Protein AF-A0A848WAW2-F1 (afdb_monomer_lite)

Structure (mmCIF, N/CA/C/O backbone):
data_AF-A0A848WAW2-F1
#
_entry.id   AF-A0A848WAW2-F1
#
loop_
_atom_site.group_PDB
_atom_site.id
_atom_site.type_symbol
_atom_site.label_atom_id
_atom_site.label_alt_id
_atom_site.label_comp_id
_atom_site.label_asym_id
_atom_site.label_entity_id
_atom_site.label_seq_id
_atom_site.pdbx_PDB_ins_code
_atom_site.Cartn_x
_atom_site.Cartn_y
_atom_site.Cartn_z
_atom_site.occupancy
_atom_site.B_iso_or_equiv
_atom_site.auth_seq_id
_atom_site.auth_comp_id
_atom_site.auth_asym_id
_atom_site.auth_atom_id
_atom_site.pdbx_PDB_model_num
ATOM 1 N N . MET A 1 1 ? -0.148 5.243 9.794 1.00 75.06 1 MET A N 1
ATOM 2 C CA . MET A 1 1 ? -0.773 6.116 8.765 1.00 75.06 1 MET A CA 1
ATOM 3 C C . MET A 1 1 ? -2.213 5.663 8.576 1.00 75.06 1 MET A C 1
ATOM 5 O O . MET A 1 1 ? -2.426 4.457 8.576 1.00 75.06 1 MET A O 1
ATOM 9 N N . ALA A 1 2 ? -3.175 6.587 8.476 1.00 82.81 2 ALA A N 1
ATOM 10 C CA . ALA A 1 2 ? -4.575 6.247 8.196 1.00 82.81 2 ALA A CA 1
ATOM 11 C C . ALA A 1 2 ? -4.762 5.868 6.711 1.00 82.81 2 ALA A C 1
ATOM 13 O O . ALA A 1 2 ? -3.975 6.328 5.884 1.00 82.81 2 ALA A O 1
ATOM 14 N N . PRO A 1 3 ? -5.796 5.094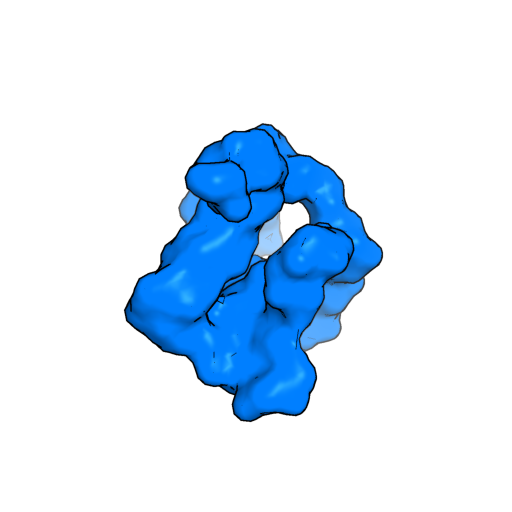 6.337 1.00 83.75 3 PRO A N 1
ATOM 15 C CA . PRO A 1 3 ? -5.956 4.609 4.966 1.00 83.75 3 PRO A CA 1
ATOM 16 C C . PRO A 1 3 ? -6.123 5.737 3.943 1.00 83.75 3 PRO A C 1
ATOM 18 O O . PRO A 1 3 ? -5.516 5.696 2.880 1.00 83.75 3 PRO A O 1
ATOM 21 N N . SER A 1 4 ? -6.879 6.785 4.284 1.00 85.75 4 SER A N 1
ATOM 22 C CA . SER A 1 4 ? -7.073 7.947 3.405 1.00 85.75 4 SER A CA 1
ATOM 23 C C . SER A 1 4 ? -5.765 8.679 3.104 1.00 85.75 4 SER A C 1
ATOM 25 O O . SER A 1 4 ? -5.530 9.066 1.968 1.00 85.75 4 SER A O 1
ATOM 27 N N . ALA A 1 5 ? -4.873 8.794 4.091 1.00 87.81 5 ALA A N 1
ATOM 28 C CA . ALA A 1 5 ? -3.568 9.425 3.905 1.00 87.81 5 ALA A CA 1
ATOM 29 C C . ALA A 1 5 ? -2.646 8.609 2.978 1.00 87.81 5 ALA A C 1
ATOM 31 O O . ALA A 1 5 ? -1.778 9.179 2.319 1.00 87.81 5 ALA A O 1
ATOM 32 N N . VAL A 1 6 ? -2.827 7.283 2.909 1.00 88.88 6 VAL A N 1
ATOM 33 C CA . VAL A 1 6 ? -2.128 6.442 1.924 1.00 88.88 6 VAL A CA 1
ATOM 34 C C . VAL A 1 6 ? -2.625 6.766 0.523 1.00 88.88 6 VAL A C 1
ATOM 36 O O . VAL A 1 6 ? -1.809 6.992 -0.365 1.00 88.88 6 VAL A O 1
ATOM 39 N N . ASP A 1 7 ? -3.942 6.820 0.329 1.00 89.25 7 ASP A N 1
ATOM 40 C CA . ASP A 1 7 ? -4.535 7.054 -0.991 1.00 89.25 7 ASP A CA 1
ATOM 41 C C . ASP A 1 7 ? -4.260 8.476 -1.500 1.00 89.25 7 ASP A C 1
ATOM 43 O O . ASP A 1 7 ? -3.972 8.677 -2.675 1.00 89.25 7 ASP A O 1
ATOM 47 N N . GLU A 1 8 ? -4.265 9.480 -0.620 1.00 89.81 8 GLU A N 1
ATOM 48 C CA . GLU A 1 8 ? -3.841 10.844 -0.968 1.00 89.81 8 GLU A CA 1
ATOM 49 C C . GLU A 1 8 ? -2.389 10.884 -1.460 1.00 89.81 8 GLU A C 1
ATOM 51 O O . GLU A 1 8 ? -2.028 11.711 -2.298 1.00 89.81 8 GLU A O 1
ATOM 56 N N . ARG A 1 9 ? -1.543 9.985 -0.942 1.00 90.00 9 ARG A N 1
ATOM 57 C CA . ARG A 1 9 ? -0.121 9.929 -1.277 1.00 90.00 9 ARG A CA 1
ATOM 58 C C . ARG A 1 9 ? 0.176 9.087 -2.515 1.00 90.00 9 ARG A C 1
ATOM 60 O O . ARG A 1 9 ? 1.064 9.459 -3.277 1.00 90.00 9 ARG A O 1
ATOM 67 N N . LEU A 1 10 ? -0.495 7.949 -2.667 1.00 90.31 10 LEU A N 1
ATOM 68 C CA . LEU A 1 10 ? -0.229 6.941 -3.701 1.00 90.31 10 LEU A CA 1
ATOM 69 C C . LEU A 1 10 ? -1.230 6.981 -4.863 1.00 90.31 10 LEU A C 1
ATOM 71 O O . LEU A 1 10 ? -1.049 6.263 -5.843 1.00 90.31 10 LEU A O 1
ATOM 75 N N . GLY A 1 11 ? -2.280 7.795 -4.755 1.00 90.00 11 GLY A N 1
ATOM 76 C CA . GLY A 1 11 ? -3.450 7.723 -5.620 1.00 90.00 11 GLY A CA 1
ATOM 77 C C . GLY A 1 11 ? -4.446 6.658 -5.154 1.00 90.00 11 GLY A C 1
ATOM 78 O O . GLY A 1 11 ? -4.306 6.051 -4.093 1.00 90.00 11 GLY A O 1
ATOM 79 N N . ALA A 1 12 ? -5.482 6.422 -5.957 1.00 91.31 12 ALA A N 1
ATOM 80 C CA . ALA A 1 12 ? -6.450 5.370 -5.667 1.00 91.31 12 ALA A CA 1
ATOM 81 C C . ALA A 1 12 ? -5.816 3.975 -5.849 1.00 91.31 12 ALA A C 1
ATOM 83 O O . ALA A 1 12 ? -5.070 3.774 -6.810 1.00 91.31 12 ALA A O 1
ATOM 84 N N . PRO A 1 13 ? -6.122 2.998 -4.977 1.00 94.81 13 PRO A N 1
ATOM 85 C CA . PRO A 1 13 ? -5.655 1.631 -5.165 1.00 94.81 13 PRO A CA 1
ATOM 86 C C . PRO A 1 13 ? -6.309 0.990 -6.394 1.00 94.81 13 PRO A C 1
ATOM 88 O O . PRO A 1 13 ? -7.506 1.152 -6.633 1.00 94.81 13 PRO A O 1
ATOM 91 N N . ASP A 1 14 ? -5.543 0.184 -7.126 1.00 95.12 14 ASP A N 1
ATOM 92 C CA . ASP A 1 14 ? -6.052 -0.662 -8.210 1.00 95.12 14 ASP A CA 1
ATOM 93 C C . ASP A 1 14 ? -6.982 -1.760 -7.698 1.00 95.12 14 ASP A C 1
ATOM 95 O O . ASP A 1 14 ? -7.917 -2.180 -8.381 1.00 95.12 14 ASP A O 1
ATOM 99 N N . LEU A 1 15 ? -6.668 -2.286 -6.513 1.00 95.75 15 LEU A N 1
ATOM 100 C CA . LEU A 1 15 ? -7.409 -3.368 -5.889 1.00 95.75 15 LEU A CA 1
ATOM 101 C C . LEU A 1 15 ? -7.377 -3.219 -4.373 1.00 95.75 15 LEU A C 1
ATOM 103 O O . LEU A 1 15 ? -6.327 -2.979 -3.778 1.00 95.75 15 LEU A O 1
ATOM 107 N N . VAL A 1 16 ? -8.529 -3.452 -3.754 1.00 95.38 16 VAL A N 1
ATOM 108 C CA . VAL A 1 16 ? -8.671 -3.591 -2.306 1.00 95.38 16 VAL A CA 1
ATOM 109 C C . VAL A 1 16 ? -9.164 -5.002 -2.015 1.00 95.38 16 VAL A C 1
ATOM 111 O O . VAL A 1 16 ? -10.188 -5.430 -2.546 1.00 95.38 16 VAL A O 1
ATOM 114 N N . ARG A 1 17 ? -8.430 -5.737 -1.178 1.00 94.62 17 ARG A N 1
ATOM 115 C CA . ARG A 1 17 ? -8.775 -7.091 -0.734 1.00 94.62 17 ARG A CA 1
ATOM 116 C C . ARG A 1 17 ? -8.915 -7.121 0.780 1.00 94.62 17 ARG A C 1
ATOM 118 O O . ARG A 1 17 ? -8.078 -6.569 1.484 1.00 94.62 17 ARG A O 1
ATOM 125 N N . LEU A 1 18 ? -9.928 -7.819 1.278 1.00 91.81 18 LEU A N 1
ATOM 126 C CA . LEU A 1 18 ? -10.052 -8.147 2.697 1.00 91.81 18 LEU A CA 1
ATOM 127 C C . LEU A 1 18 ? -9.541 -9.570 2.936 1.00 91.81 18 LEU A C 1
ATOM 129 O O . LEU A 1 18 ? -9.878 -10.482 2.182 1.00 91.81 18 LEU A O 1
ATOM 133 N N . ASP A 1 19 ? -8.712 -9.744 3.960 1.00 86.25 19 ASP A N 1
ATOM 134 C CA . ASP A 1 19 ? -8.090 -11.012 4.337 1.00 86.25 19 ASP A CA 1
ATOM 135 C C . ASP A 1 19 ? -8.108 -11.153 5.866 1.00 86.25 19 ASP A C 1
ATOM 137 O O . ASP A 1 19 ? -7.215 -10.696 6.584 1.00 86.25 19 ASP A O 1
ATOM 141 N N . GLY A 1 20 ? -9.216 -11.693 6.381 1.00 85.62 20 GLY A N 1
ATOM 142 C CA . GLY A 1 20 ? -9.499 -11.708 7.815 1.00 85.62 20 GLY A CA 1
ATOM 143 C C . GLY A 1 20 ? -9.534 -10.283 8.397 1.00 85.62 20 GLY A C 1
ATOM 144 O O . GLY A 1 20 ? -10.318 -9.462 7.917 1.00 85.62 20 GLY A O 1
ATOM 145 N N . PRO A 1 21 ? -8.719 -9.965 9.424 1.00 84.69 21 PRO A N 1
ATOM 146 C CA . PRO A 1 21 ? -8.650 -8.619 9.999 1.00 84.69 21 PRO A CA 1
ATOM 147 C C . PRO A 1 21 ? -7.840 -7.630 9.145 1.00 84.69 21 PRO A C 1
ATOM 149 O O . PRO A 1 21 ? -7.809 -6.440 9.466 1.00 84.69 21 PRO A O 1
ATOM 152 N N . ALA A 1 22 ? -7.167 -8.108 8.094 1.00 87.88 22 ALA A N 1
ATOM 153 C CA . ALA A 1 22 ? -6.346 -7.283 7.227 1.00 87.88 22 ALA A CA 1
ATOM 154 C C . ALA A 1 22 ? -7.159 -6.737 6.048 1.00 87.88 22 ALA A C 1
ATOM 156 O O . ALA A 1 22 ? -7.949 -7.440 5.417 1.00 87.88 22 ALA A O 1
ATOM 157 N N . GLU A 1 23 ? -6.904 -5.486 5.695 1.00 93.06 23 GLU A N 1
ATOM 158 C CA . GLU A 1 23 ? -7.185 -4.938 4.376 1.00 93.06 23 GLU A CA 1
ATOM 159 C C . GLU A 1 23 ? -5.861 -4.783 3.634 1.00 93.06 23 GLU A C 1
ATOM 161 O O . GLU A 1 23 ? -4.905 -4.225 4.161 1.00 93.06 23 GLU A O 1
ATOM 166 N N . ILE A 1 24 ? -5.795 -5.284 2.409 1.00 95.25 24 ILE A N 1
ATOM 167 C CA . ILE A 1 24 ? -4.618 -5.197 1.553 1.00 95.25 24 ILE A CA 1
ATOM 168 C C . ILE A 1 24 ? -4.997 -4.338 0.357 1.00 95.25 24 ILE A C 1
ATOM 170 O O . ILE A 1 24 ? -5.919 -4.673 -0.391 1.00 95.25 24 ILE A O 1
ATOM 174 N N . ARG A 1 25 ? -4.279 -3.236 0.170 1.00 96.50 25 ARG A N 1
ATOM 175 C CA . ARG A 1 25 ? -4.431 -2.339 -0.977 1.00 96.50 25 ARG A CA 1
ATOM 176 C C . ARG A 1 25 ? -3.259 -2.514 -1.920 1.00 96.50 25 ARG A C 1
ATOM 178 O O . ARG A 1 25 ? -2.113 -2.555 -1.476 1.00 96.50 25 ARG A O 1
ATOM 185 N N . LEU A 1 26 ? -3.549 -2.652 -3.205 1.00 95.94 26 LEU A N 1
ATOM 186 C CA . LEU A 1 26 ? -2.551 -2.858 -4.242 1.00 95.94 26 LEU A CA 1
ATOM 187 C C . LEU A 1 26 ? -2.518 -1.629 -5.142 1.00 95.94 26 LEU A C 1
ATOM 189 O O . LEU A 1 26 ? -3.558 -1.197 -5.632 1.00 95.94 26 LEU A O 1
ATOM 193 N N . TYR A 1 27 ? -1.315 -1.121 -5.379 1.00 95.31 27 TYR A N 1
ATOM 194 C CA . TYR A 1 27 ? -1.036 0.009 -6.255 1.00 95.31 27 TYR A CA 1
ATOM 195 C C . TYR A 1 27 ? -0.045 -0.469 -7.311 1.00 95.31 27 TYR A C 1
ATOM 197 O O . TYR A 1 27 ? 1.071 -0.887 -6.989 1.00 95.31 27 TYR A O 1
ATOM 205 N N . ARG A 1 28 ? -0.459 -0.485 -8.571 1.00 92.19 28 ARG A N 1
ATOM 206 C CA . ARG A 1 28 ? 0.349 -0.930 -9.703 1.00 92.19 28 ARG A CA 1
ATOM 207 C C . ARG A 1 28 ? 0.901 0.284 -10.418 1.00 92.19 28 ARG A C 1
ATOM 209 O O . ARG A 1 28 ? 0.183 1.234 -10.705 1.00 92.19 28 ARG A O 1
ATOM 216 N N . ASN A 1 29 ? 2.174 0.211 -10.769 1.00 82.50 29 ASN A N 1
ATOM 217 C CA . ASN A 1 29 ? 2.782 1.177 -11.666 1.00 82.50 29 ASN A CA 1
ATOM 218 C C . ASN A 1 29 ? 3.098 0.482 -13.002 1.00 82.50 29 ASN A C 1
ATOM 220 O O . ASN A 1 29 ? 3.732 -0.576 -13.034 1.00 82.50 29 ASN A O 1
ATOM 224 N N . ALA A 1 30 ? 2.627 1.073 -14.103 1.00 76.50 30 ALA A N 1
ATOM 225 C CA . ALA A 1 30 ? 2.787 0.511 -15.444 1.00 76.50 30 ALA A CA 1
ATOM 226 C C . ALA A 1 30 ? 4.235 0.593 -15.965 1.00 76.50 30 ALA A C 1
ATOM 228 O O . ALA A 1 30 ? 4.639 -0.248 -16.761 1.00 76.50 30 ALA A O 1
ATOM 229 N N . GLU A 1 31 ? 5.020 1.567 -15.502 1.00 78.75 31 GLU A N 1
ATOM 230 C CA . GLU A 1 31 ? 6.388 1.837 -15.966 1.00 78.75 31 GLU A CA 1
ATOM 231 C C . GLU A 1 31 ? 7.408 0.878 -15.344 1.00 78.75 31 GLU A C 1
ATOM 233 O O . GLU A 1 31 ? 8.324 0.402 -16.007 1.00 78.75 31 GLU A O 1
ATOM 238 N N . THR A 1 32 ? 7.235 0.555 -14.064 1.00 80.56 32 THR A N 1
ATOM 239 C CA . THR A 1 32 ? 8.177 -0.279 -13.298 1.00 80.56 32 THR A CA 1
ATOM 240 C C . THR A 1 32 ? 7.759 -1.745 -13.206 1.00 80.56 32 THR A C 1
ATOM 242 O O . THR A 1 32 ? 8.507 -2.560 -12.660 1.00 80.56 32 THR A O 1
ATOM 245 N N . ALA A 1 33 ? 6.572 -2.093 -13.723 1.00 86.38 33 ALA A N 1
ATOM 246 C CA . ALA A 1 33 ? 5.978 -3.432 -13.648 1.00 86.38 33 ALA A CA 1
ATOM 247 C C . ALA A 1 33 ? 6.002 -4.033 -12.226 1.00 86.38 33 ALA A C 1
ATOM 249 O O . ALA A 1 33 ? 6.078 -5.253 -12.041 1.00 86.38 33 ALA A O 1
ATOM 250 N N . CYS A 1 34 ? 5.959 -3.170 -11.208 1.00 94.06 34 CYS A N 1
ATOM 251 C CA . CYS A 1 34 ? 5.890 -3.559 -9.811 1.00 94.06 34 CYS A CA 1
ATOM 252 C C . CYS A 1 34 ? 4.494 -3.266 -9.252 1.00 94.06 34 CYS A C 1
ATOM 254 O O . CYS A 1 34 ? 3.786 -2.358 -9.692 1.00 94.06 34 CYS A O 1
ATOM 256 N N . THR A 1 35 ? 4.095 -4.056 -8.263 1.00 95.94 35 THR A N 1
ATOM 257 C CA . THR A 1 35 ? 2.895 -3.823 -7.460 1.00 95.94 35 THR A CA 1
ATOM 258 C C . THR A 1 35 ? 3.321 -3.545 -6.030 1.00 95.94 35 THR A C 1
ATOM 260 O O . THR A 1 35 ? 4.036 -4.350 -5.430 1.00 95.94 35 THR A O 1
ATOM 263 N N . PHE A 1 36 ? 2.887 -2.413 -5.492 1.00 96.50 36 PHE A N 1
ATOM 264 C CA . PHE A 1 36 ? 3.088 -2.029 -4.106 1.00 96.50 36 PHE A CA 1
ATOM 265 C C . PHE A 1 36 ? 1.866 -2.444 -3.288 1.00 96.50 36 PHE A C 1
ATOM 267 O O . PHE A 1 36 ? 0.734 -2.090 -3.611 1.00 96.50 36 PHE A O 1
ATOM 274 N N . HIS A 1 37 ? 2.092 -3.236 -2.250 1.00 96.56 37 HIS A N 1
ATOM 275 C CA . HIS A 1 37 ? 1.075 -3.726 -1.336 1.00 96.56 37 HIS A CA 1
ATOM 276 C C . HIS A 1 37 ? 1.151 -2.941 -0.035 1.00 96.56 37 HIS A C 1
ATOM 278 O O . HIS A 1 37 ? 2.210 -2.869 0.591 1.00 96.56 37 HIS A O 1
ATOM 284 N N . VAL A 1 38 ? 0.014 -2.415 0.395 1.00 95.94 38 VAL A N 1
ATOM 285 C CA . VAL A 1 38 ? -0.149 -1.768 1.692 1.00 95.94 38 VAL A CA 1
ATOM 286 C C . VAL A 1 38 ? -1.066 -2.639 2.532 1.00 95.94 38 VAL A C 1
ATOM 288 O O . VAL A 1 38 ? -2.198 -2.909 2.134 1.00 95.94 38 VAL A O 1
ATOM 291 N N . PHE A 1 39 ? -0.571 -3.084 3.682 1.00 94.81 39 PHE A N 1
ATOM 292 C CA . PHE A 1 39 ? -1.315 -3.916 4.618 1.00 94.81 39 PHE A CA 1
ATOM 293 C C . PHE A 1 39 ? -1.817 -3.047 5.761 1.00 94.81 39 PHE A C 1
ATOM 295 O O . PHE A 1 39 ? -1.027 -2.428 6.481 1.00 94.81 39 PHE A O 1
ATOM 302 N N . LEU A 1 40 ? -3.134 -3.009 5.916 1.00 93.00 40 LEU A N 1
ATOM 303 C CA . LEU A 1 40 ? -3.819 -2.246 6.940 1.00 93.00 40 LEU A CA 1
ATOM 304 C C . LEU A 1 40 ? -4.530 -3.187 7.904 1.00 93.00 40 LEU A C 1
ATOM 306 O O . LEU A 1 40 ? -5.230 -4.101 7.471 1.00 93.00 40 LEU A O 1
ATOM 310 N N . TYR A 1 41 ? -4.396 -2.935 9.199 1.00 90.88 41 TYR A N 1
ATOM 311 C CA . TYR A 1 41 ? -5.062 -3.706 10.246 1.00 90.88 41 TYR A CA 1
ATOM 312 C C . TYR A 1 41 ? -5.901 -2.786 11.121 1.00 90.88 41 TYR A C 1
ATOM 314 O O . TYR A 1 41 ? -5.646 -1.586 11.199 1.00 90.88 41 TYR A O 1
ATOM 322 N N . ILE A 1 42 ? -6.936 -3.345 11.747 1.00 85.12 42 ILE A N 1
ATOM 323 C CA . ILE A 1 42 ? -7.723 -2.620 12.746 1.00 85.12 42 ILE A CA 1
ATOM 324 C C . ILE A 1 42 ? -6.837 -2.356 13.963 1.00 85.12 42 ILE A C 1
ATOM 326 O O . ILE A 1 42 ? -6.199 -3.271 14.484 1.00 85.12 42 ILE A O 1
ATOM 330 N N . ASP A 1 43 ? -6.841 -1.113 14.429 1.00 80.38 43 ASP A N 1
ATOM 331 C CA . ASP A 1 43 ? -6.143 -0.710 15.639 1.00 80.38 43 ASP A CA 1
ATOM 332 C C . ASP A 1 43 ? -6.842 -1.338 16.857 1.00 80.38 43 ASP A C 1
ATOM 334 O O . ASP A 1 43 ? -8.028 -1.094 17.107 1.00 80.38 43 ASP A O 1
ATOM 338 N N . ASN A 1 44 ? -6.116 -2.138 17.643 1.00 68.62 44 ASN A N 1
ATOM 339 C CA . ASN A 1 44 ? -6.653 -2.985 18.726 1.00 68.62 44 ASN A CA 1
ATOM 340 C C . ASN A 1 44 ? -7.303 -2.224 19.912 1.00 68.62 44 ASN A C 1
ATOM 342 O O . ASN A 1 44 ? -7.644 -2.834 20.923 1.00 68.62 44 ASN A O 1
ATOM 346 N N . GLY A 1 45 ? -7.497 -0.906 19.810 1.00 61.81 45 GLY A N 1
ATOM 347 C CA . GLY A 1 45 ? -8.182 -0.072 20.806 1.00 61.81 45 GLY A CA 1
ATOM 348 C C . GLY A 1 45 ? -9.449 0.627 20.306 1.00 61.81 45 GLY A C 1
ATOM 349 O O . GLY A 1 45 ? -10.243 1.094 21.119 1.00 61.81 45 GLY A O 1
ATOM 350 N N . THR A 1 46 ? -9.676 0.699 18.990 1.00 61.84 46 THR A N 1
ATOM 351 C CA . THR A 1 46 ? -10.870 1.331 18.410 1.00 61.84 46 THR A CA 1
ATOM 352 C C . THR A 1 46 ? -11.294 0.543 17.177 1.00 61.84 46 THR A C 1
ATOM 354 O O . THR A 1 46 ? -10.625 0.574 16.152 1.00 61.84 46 THR A O 1
ATOM 357 N N . ALA A 1 47 ? -12.428 -0.159 17.256 1.00 59.97 47 ALA A N 1
ATOM 358 C CA . ALA A 1 47 ? -12.919 -1.076 16.217 1.00 59.97 47 ALA A CA 1
ATOM 359 C C . ALA A 1 47 ? -13.193 -0.436 14.833 1.00 59.97 47 ALA A C 1
ATOM 361 O O . ALA A 1 47 ? -13.720 -1.100 13.945 1.00 59.97 47 ALA A O 1
ATOM 362 N N . GLN A 1 48 ? -12.880 0.847 14.641 1.00 67.88 48 GLN A N 1
ATOM 363 C CA . GLN A 1 48 ? -13.166 1.597 13.420 1.00 67.88 48 GLN A CA 1
ATOM 364 C C . GLN A 1 48 ? -11.943 2.246 12.772 1.00 67.88 48 GLN A C 1
ATOM 366 O O . GLN A 1 48 ? -12.060 2.744 11.654 1.00 67.88 48 GLN A O 1
ATOM 371 N N . THR A 1 49 ? -10.774 2.223 13.413 1.00 79.19 49 THR A N 1
ATOM 372 C CA . THR A 1 49 ? -9.581 2.861 12.846 1.00 79.19 49 THR A CA 1
ATOM 373 C C . THR A 1 49 ? -8.660 1.789 12.287 1.00 79.19 49 THR A C 1
ATOM 375 O O . THR A 1 49 ? -8.35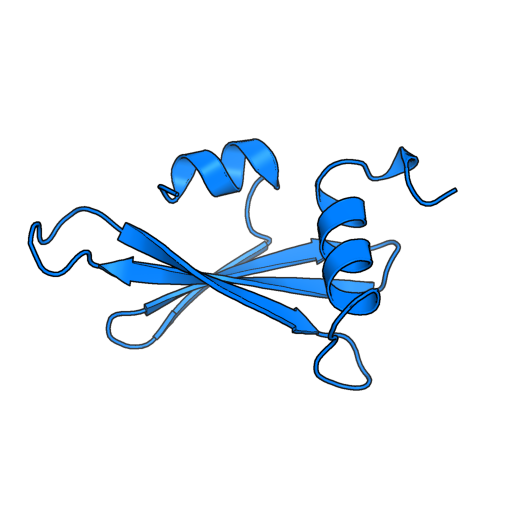6 0.821 12.976 1.00 79.19 49 THR A O 1
ATOM 378 N N . LYS A 1 50 ? -8.240 1.935 11.026 1.00 85.81 50 LYS A N 1
ATOM 379 C CA . LYS A 1 50 ? -7.210 1.080 10.427 1.00 85.81 50 LYS A CA 1
ATOM 380 C C . LYS A 1 50 ? -5.883 1.829 10.376 1.00 85.81 50 LYS A C 1
ATOM 382 O O . LYS A 1 50 ? -5.859 3.003 10.007 1.00 85.81 50 LYS A O 1
ATOM 387 N N . SER A 1 51 ? -4.792 1.150 10.689 1.00 88.44 51 SER A N 1
ATOM 388 C CA . SER A 1 51 ? -3.425 1.650 10.552 1.00 88.44 51 SER A CA 1
ATOM 389 C C . SER A 1 51 ? -2.688 0.841 9.496 1.00 88.44 51 SER A C 1
ATOM 391 O O . SER A 1 51 ? -2.913 -0.357 9.335 1.00 88.44 51 SER A O 1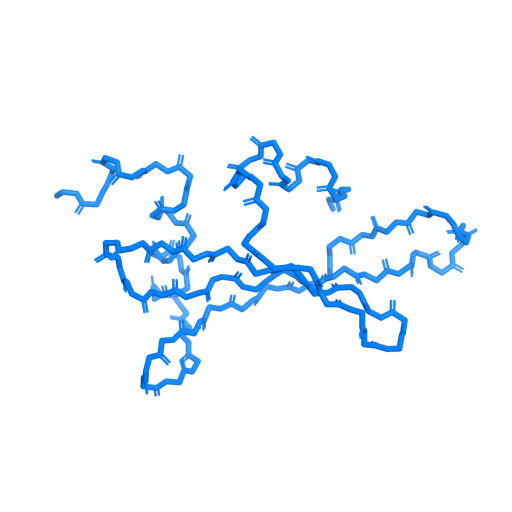
ATOM 393 N N . VAL A 1 52 ? -1.801 1.499 8.751 1.00 91.00 52 VAL A N 1
ATOM 394 C CA . VAL A 1 52 ? -0.809 0.778 7.950 1.00 91.00 52 VAL A CA 1
ATOM 395 C C . VAL A 1 52 ? 0.215 0.127 8.870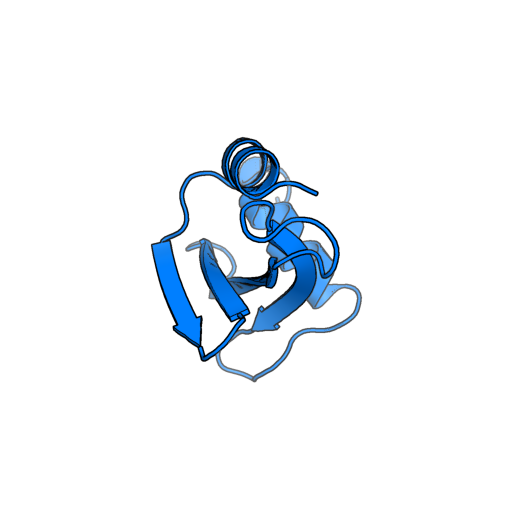 1.00 91.00 52 VAL A C 1
ATOM 397 O O . VAL A 1 52 ? 0.914 0.840 9.589 1.00 91.00 52 VAL A O 1
ATOM 400 N N . GLU A 1 53 ? 0.339 -1.192 8.770 1.00 91.06 53 GLU A N 1
ATOM 401 C CA . GLU A 1 53 ? 1.290 -1.990 9.550 1.00 91.06 53 GLU A CA 1
ATOM 402 C C . GLU A 1 53 ? 2.499 -2.421 8.721 1.00 91.06 53 GLU A C 1
ATOM 404 O O . GLU A 1 53 ? 3.612 -2.519 9.234 1.00 91.06 53 GLU A O 1
ATOM 409 N N . HIS A 1 54 ? 2.299 -2.694 7.427 1.00 91.69 54 HIS A N 1
ATOM 410 C CA . HIS A 1 54 ? 3.338 -3.295 6.595 1.00 91.69 54 HIS A CA 1
ATOM 411 C C . HIS A 1 54 ? 3.235 -2.882 5.128 1.00 91.69 54 HIS A C 1
ATOM 413 O O . HIS A 1 54 ? 2.150 -2.605 4.610 1.00 91.69 54 HIS A O 1
ATOM 419 N N . TYR A 1 55 ? 4.386 -2.887 4.456 1.00 94.50 55 TYR A N 1
ATOM 420 C CA . TYR A 1 55 ? 4.518 -2.617 3.030 1.00 94.50 55 TYR A CA 1
ATOM 421 C C . TYR A 1 55 ? 5.284 -3.743 2.341 1.00 94.50 55 TYR A C 1
ATOM 423 O O . TYR A 1 55 ? 6.322 -4.200 2.825 1.00 94.50 55 TYR A O 1
ATOM 431 N N . GLU A 1 56 ? 4.830 -4.131 1.154 1.00 96.00 56 GLU A N 1
ATOM 432 C CA . GLU A 1 56 ? 5.606 -4.975 0.246 1.00 96.00 56 GLU A CA 1
ATOM 433 C C . GLU A 1 56 ? 5.628 -4.381 -1.153 1.00 96.00 56 GLU A C 1
ATOM 435 O O . GLU A 1 56 ? 4.716 -3.675 -1.561 1.00 96.00 56 GLU A O 1
ATOM 440 N N . ALA A 1 57 ? 6.649 -4.735 -1.923 1.00 96.44 57 ALA A N 1
ATOM 441 C CA . ALA A 1 57 ? 6.633 -4.570 -3.363 1.00 96.44 57 ALA A CA 1
ATOM 442 C C . ALA A 1 57 ? 6.923 -5.916 -4.009 1.00 96.44 57 ALA A C 1
ATOM 444 O O . ALA A 1 57 ? 7.742 -6.693 -3.508 1.00 96.44 57 ALA A O 1
ATOM 445 N N . ARG A 1 58 ? 6.245 -6.202 -5.116 1.00 96.19 58 ARG A N 1
ATOM 446 C CA . ARG A 1 58 ? 6.436 -7.434 -5.879 1.00 96.19 58 ARG A CA 1
ATOM 447 C C . ARG A 1 58 ? 6.491 -7.151 -7.369 1.00 96.19 58 ARG A C 1
ATOM 449 O O . ARG A 1 58 ? 5.845 -6.226 -7.848 1.00 96.19 58 ARG A O 1
ATOM 456 N N . ASN A 1 59 ? 7.236 -7.973 -8.092 1.00 94.31 59 ASN A N 1
ATOM 457 C CA . ASN A 1 59 ? 7.199 -8.046 -9.549 1.00 94.31 59 ASN A CA 1
ATOM 458 C C . ASN A 1 59 ? 7.132 -9.519 -9.994 1.00 94.31 59 ASN A C 1
ATOM 460 O O . ASN A 1 59 ? 6.972 -10.422 -9.170 1.00 94.31 59 ASN A O 1
ATOM 464 N N . GLN A 1 60 ? 7.280 -9.771 -11.295 1.00 92.81 60 GLN A N 1
ATOM 465 C CA . GLN A 1 60 ? 7.268 -11.123 -11.871 1.00 92.81 60 GLN A CA 1
ATOM 466 C C . GLN A 1 60 ? 8.339 -12.074 -11.301 1.00 92.81 60 GLN A C 1
ATOM 468 O O . GLN A 1 60 ? 8.171 -13.287 -11.365 1.00 92.81 60 GLN A O 1
ATOM 473 N N . ASN A 1 61 ? 9.412 -11.536 -10.710 1.00 93.88 61 ASN A N 1
ATOM 474 C CA . ASN A 1 61 ? 10.500 -12.309 -10.109 1.00 93.88 61 ASN A CA 1
ATOM 475 C C . ASN A 1 61 ? 10.302 -12.545 -8.599 1.00 93.88 61 ASN A C 1
ATOM 477 O O . ASN A 1 61 ? 11.131 -13.201 -7.972 1.00 93.88 61 ASN A O 1
ATOM 481 N N . GLY A 1 62 ? 9.225 -12.021 -8.004 1.00 95.12 62 GLY A N 1
ATOM 482 C CA . GLY A 1 62 ? 8.893 -12.209 -6.593 1.00 95.12 62 GLY A CA 1
ATOM 483 C C . GLY A 1 62 ? 8.939 -10.921 -5.772 1.00 95.12 62 GLY A C 1
ATOM 484 O O . GLY A 1 62 ? 8.606 -9.837 -6.254 1.00 95.12 62 GLY A O 1
ATOM 485 N N . ARG A 1 63 ? 9.273 -11.058 -4.483 1.00 96.75 63 ARG A N 1
ATOM 486 C CA . ARG A 1 63 ? 9.324 -9.944 -3.527 1.00 96.75 63 ARG A CA 1
ATOM 487 C C . ARG A 1 63 ? 10.550 -9.071 -3.785 1.00 96.75 63 ARG A C 1
ATOM 489 O O . ARG A 1 63 ? 11.654 -9.575 -3.954 1.00 96.75 63 ARG A O 1
ATOM 496 N N . LEU A 1 64 ? 10.339 -7.760 -3.769 1.00 95.69 64 LEU A N 1
ATOM 497 C CA . LEU A 1 64 ? 11.384 -6.750 -3.839 1.00 95.69 64 LEU A CA 1
ATOM 498 C C . LEU A 1 64 ? 11.747 -6.272 -2.435 1.00 95.69 64 LEU A C 1
ATOM 500 O O . LEU A 1 64 ? 10.877 -6.056 -1.589 1.00 95.69 64 LEU A O 1
ATOM 504 N N . GLU A 1 65 ? 13.039 -6.055 -2.215 1.00 95.19 65 GLU A N 1
ATOM 505 C CA . GLU A 1 65 ? 13.594 -5.581 -0.948 1.00 95.19 65 GLU A CA 1
ATOM 506 C C . GLU A 1 65 ? 14.590 -4.439 -1.187 1.00 95.19 65 GLU A C 1
ATOM 508 O O . GLU A 1 65 ? 14.996 -4.169 -2.323 1.00 95.19 65 GLU A O 1
ATOM 513 N N . GLY A 1 66 ? 14.952 -3.727 -0.116 1.00 94.25 66 GLY A N 1
ATOM 514 C CA . GLY A 1 66 ? 15.912 -2.624 -0.160 1.00 94.25 66 GLY A CA 1
ATOM 515 C C . GLY A 1 66 ? 15.580 -1.585 -1.238 1.00 94.25 66 GLY A C 1
ATOM 516 O O . GLY A 1 66 ? 14.494 -1.002 -1.254 1.00 94.25 66 GLY A O 1
ATOM 517 N N . ALA A 1 67 ? 16.518 -1.369 -2.165 1.00 93.00 67 ALA A N 1
ATOM 518 C CA . ALA A 1 67 ? 16.368 -0.398 -3.247 1.00 93.00 67 ALA A CA 1
ATOM 519 C C . ALA A 1 67 ? 15.193 -0.709 -4.192 1.00 93.00 67 ALA A C 1
ATOM 521 O O . ALA A 1 67 ? 14.566 0.220 -4.695 1.00 93.00 67 ALA A O 1
ATOM 522 N N . GLY A 1 68 ? 14.854 -1.987 -4.403 1.00 92.50 68 GLY A N 1
ATOM 523 C CA . GLY A 1 68 ? 13.735 -2.381 -5.265 1.00 92.50 68 GLY A CA 1
ATOM 524 C C . GLY A 1 68 ? 12.381 -1.960 -4.689 1.00 92.50 68 GLY A C 1
ATOM 525 O O . GLY A 1 68 ? 11.553 -1.398 -5.404 1.00 92.50 68 GLY A O 1
ATOM 526 N N . LEU A 1 69 ? 12.191 -2.150 -3.378 1.00 94.19 69 LEU A N 1
ATOM 527 C CA . LEU A 1 69 ? 11.011 -1.662 -2.657 1.00 94.19 69 LEU A CA 1
ATOM 528 C C . LEU A 1 69 ? 10.908 -0.132 -2.741 1.00 94.19 69 LEU A C 1
ATOM 530 O O . LEU A 1 69 ? 9.853 0.403 -3.079 1.00 94.19 69 LEU A O 1
ATOM 534 N N . ALA A 1 70 ? 12.018 0.566 -2.484 1.00 92.56 70 ALA A N 1
ATOM 535 C CA . ALA A 1 70 ? 12.060 2.025 -2.519 1.00 92.56 70 ALA A CA 1
ATOM 536 C C . ALA A 1 70 ? 11.778 2.593 -3.922 1.00 92.56 70 ALA A C 1
ATOM 538 O O . ALA A 1 70 ? 11.059 3.582 -4.042 1.00 92.56 70 ALA A O 1
ATOM 539 N N . ASN A 1 71 ? 12.310 1.967 -4.977 1.00 92.12 71 ASN A N 1
ATOM 540 C CA . ASN A 1 71 ? 12.040 2.349 -6.365 1.00 92.12 71 ASN A CA 1
ATOM 541 C C . ASN A 1 71 ? 10.569 2.149 -6.731 1.00 92.12 71 ASN A C 1
ATOM 543 O O . ASN A 1 71 ? 9.976 3.040 -7.328 1.00 92.12 71 ASN A O 1
ATOM 547 N N . CYS A 1 72 ? 9.970 1.027 -6.320 1.00 92.81 72 CYS A N 1
ATOM 548 C CA . CYS A 1 72 ? 8.557 0.762 -6.576 1.00 92.81 72 CYS A CA 1
ATOM 549 C C . CYS A 1 72 ? 7.652 1.826 -5.935 1.00 92.81 72 CYS A C 1
ATOM 551 O O . CYS A 1 72 ? 6.764 2.368 -6.585 1.00 92.81 72 CYS A O 1
ATOM 553 N N . TYR A 1 73 ? 7.930 2.198 -4.680 1.00 92.38 73 TYR A N 1
ATOM 554 C CA . TYR A 1 73 ? 7.223 3.295 -4.016 1.00 92.38 73 TYR A CA 1
ATOM 555 C C . TYR A 1 73 ? 7.440 4.642 -4.724 1.00 92.38 73 TYR A C 1
ATOM 557 O O . TYR A 1 73 ? 6.479 5.372 -4.956 1.00 92.38 73 TYR A O 1
ATOM 565 N N . ARG A 1 74 ? 8.688 4.976 -5.091 1.00 91.50 74 ARG A N 1
ATOM 566 C CA . ARG A 1 74 ? 9.008 6.235 -5.790 1.00 91.50 74 ARG A CA 1
ATOM 567 C C . ARG A 1 74 ? 8.231 6.388 -7.094 1.00 91.50 74 ARG A C 1
ATOM 569 O O . ARG A 1 74 ? 7.734 7.478 -7.353 1.00 91.50 74 ARG A O 1
ATOM 576 N N . ALA A 1 75 ? 8.072 5.297 -7.838 1.00 88.62 75 ALA A N 1
ATOM 577 C CA . ALA A 1 75 ? 7.362 5.278 -9.115 1.00 88.62 75 ALA A CA 1
ATOM 578 C C . ALA A 1 75 ? 5.888 5.667 -8.966 1.00 88.62 75 ALA A C 1
ATOM 580 O O . ALA A 1 75 ? 5.285 6.219 -9.878 1.00 88.62 75 ALA A O 1
ATOM 581 N N . LEU A 1 76 ? 5.296 5.373 -7.806 1.00 88.19 76 LEU A N 1
ATOM 582 C CA . LEU A 1 76 ? 3.906 5.706 -7.507 1.00 88.19 76 LEU A CA 1
ATOM 583 C C . LEU A 1 76 ? 3.739 7.166 -7.079 1.00 88.19 76 LEU A C 1
ATOM 585 O O . LEU A 1 76 ? 2.770 7.808 -7.466 1.00 88.19 76 LEU A O 1
ATOM 589 N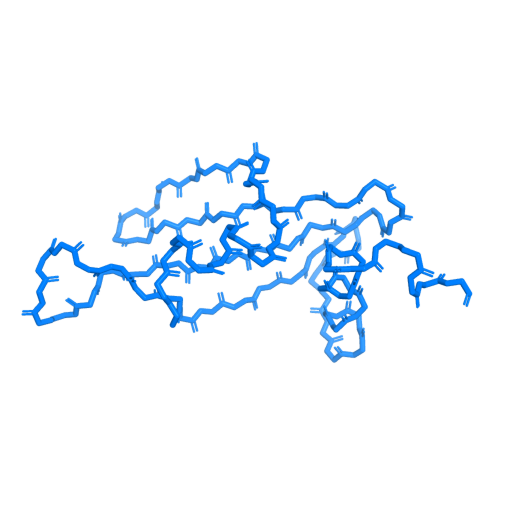 N . VAL A 1 77 ? 4.672 7.703 -6.287 1.00 86.56 77 VAL A N 1
ATOM 590 C CA . VAL A 1 77 ? 4.555 9.073 -5.748 1.00 86.56 77 VAL A CA 1
ATOM 591 C C . VAL A 1 77 ? 5.099 10.158 -6.675 1.00 86.56 77 VAL A C 1
ATOM 593 O O . VAL A 1 77 ? 4.807 11.334 -6.469 1.00 86.56 77 VAL A O 1
ATOM 596 N N . SER A 1 78 ? 5.940 9.793 -7.642 1.00 74.25 78 SER A N 1
ATOM 597 C CA . SER A 1 78 ? 6.512 10.709 -8.627 1.00 74.25 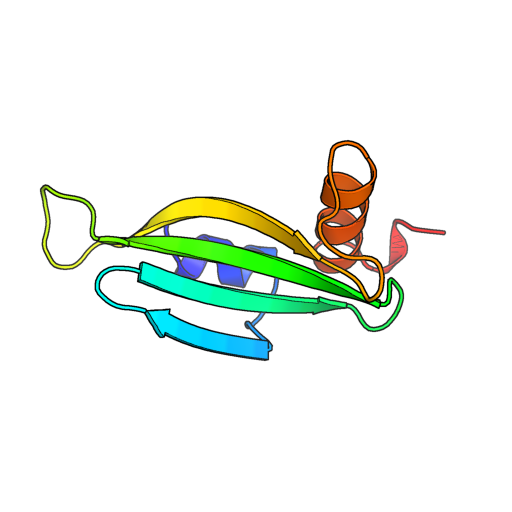78 SER A CA 1
ATOM 598 C C . SER A 1 78 ? 6.930 9.910 -9.866 1.00 74.25 78 SER A C 1
ATOM 600 O O . SER A 1 78 ? 8.086 9.491 -9.953 1.00 74.25 78 SER A O 1
ATOM 602 N N . PRO A 1 79 ? 5.999 9.683 -10.810 1.00 60.78 79 PRO A N 1
ATOM 603 C CA . PRO A 1 79 ? 6.277 8.940 -12.042 1.00 60.78 79 PRO A CA 1
ATOM 604 C C . PRO A 1 79 ? 7.475 9.526 -12.809 1.00 60.78 79 PRO A C 1
ATOM 606 O O . PRO A 1 79 ? 8.355 8.802 -13.259 1.00 60.78 79 PRO A O 1
ATOM 609 N N . ASP A 1 80 ? 7.606 10.856 -12.812 1.00 60.72 80 ASP A N 1
ATOM 610 C CA . ASP A 1 80 ? 8.681 11.563 -13.521 1.00 60.72 80 ASP A CA 1
ATOM 611 C C . ASP A 1 80 ? 10.073 11.463 -12.853 1.00 60.72 80 ASP A C 1
ATOM 613 O O . ASP A 1 80 ? 11.077 11.851 -13.450 1.00 60.72 80 ASP A O 1
ATOM 617 N N . ALA A 1 81 ? 10.176 10.959 -11.615 1.00 52.62 81 ALA A N 1
ATOM 618 C CA . ALA A 1 81 ? 11.432 10.938 -10.851 1.00 52.62 81 ALA A CA 1
ATOM 619 C C . ALA A 1 81 ? 12.320 9.703 -11.100 1.00 52.62 81 ALA A C 1
ATOM 621 O O . ALA A 1 81 ? 13.365 9.574 -10.458 1.00 52.62 81 ALA A O 1
ATOM 622 N N . ILE A 1 82 ? 11.920 8.787 -11.989 1.00 52.56 82 ILE A N 1
ATOM 623 C CA . ILE A 1 82 ? 12.695 7.579 -12.349 1.00 52.56 82 ILE A CA 1
ATOM 624 C C . ILE A 1 82 ? 13.259 7.689 -13.777 1.00 52.56 82 ILE A C 1
ATOM 626 O O . ILE A 1 82 ? 13.338 6.703 -14.507 1.00 52.56 82 ILE A O 1
ATOM 630 N N . SER A 1 83 ? 13.647 8.904 -14.174 1.00 50.72 83 SER A N 1
ATOM 631 C CA . SER A 1 83 ? 14.358 9.172 -15.433 1.00 50.72 83 SER A CA 1
ATOM 632 C C . SER A 1 83 ? 15.872 9.136 -15.245 1.00 50.72 83 SER A C 1
ATOM 634 O O . SER A 1 83 ? 16.346 9.697 -14.230 1.00 50.72 83 SER A O 1
#

pLDDT: mean 86.71, std 11.44, range [50.72, 96.75]

Radius of gyration: 13.12 Å; chains: 1; bounding box: 30×24×37 Å

Foldseek 3Di:
DFPVVVCVQQPAFPDWDDDPQWIWGWRAFPVLQKIKIWIWGQDPPDNPTIDGDDIWMAHPVGTDDDVRSVVRSCCRRPVPPPD

Sequence (83 aa):
MAPSAVDERLGAPDLVRLDGPAEIRLYRNAETACTFHVFLYIDNGTAQTKSVEHYEARNQNGRLEGAGLANCYRALVSPDAIS

Secondary structure (DSSP, 8-state):
--HHHHHHHH-S-SEEEEETTEEEEEEEETTTTEEEEEEEEE-TT-TT-EEEEEEEEEETTEEE-THHHHHHHHHHH-GGGG-